Protein AF-A0A3C0EM12-F1 (afdb_monomer_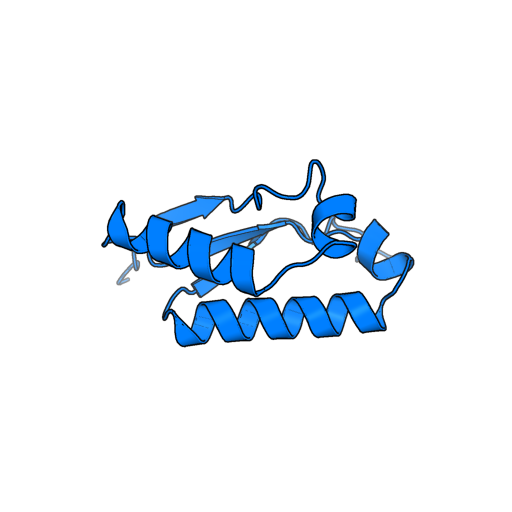lite)

Sequence (93 aa):
MNTQTFKDFNCHPSYGTSGLDIWLNFDAMVIDHELGLGKQYFPKMNAIRLWLSWDAYKRDPQNFVANFDAALNGFNASGIRMHIRDVACKLFV

pLDDT: mean 80.81, std 17.24, range [27.66, 95.19]

Secondary structure (DSSP, 8-state):
-------EEE---TT-SSHHHHHHT--HHHHHHHHHHHHHH-TT--EEEEE--HHHHHH-HHHHHHHHHHHHHHHHHTTPEEEEE---S----

Radius of gyration: 13.84 Å; chains: 1; bounding box: 40×22×43 Å

Foldseek 3Di:
DPDDDADEDEDDQPQADDLLRCLVVPDLVSLLVVVVVCCVVPVVHAEYEYEHDPVNCVVPVVSSVVSVVSNCVSCVVVNHHYDYDDPPPPPPD

Structure (mmCIF, N/CA/C/O backbone):
data_AF-A0A3C0EM12-F1
#
_entry.id   AF-A0A3C0EM12-F1
#
loop_
_atom_site.group_PDB
_atom_site.id
_atom_site.type_symbol
_atom_site.label_atom_id
_atom_site.label_alt_id
_atom_site.label_comp_id
_atom_site.label_asym_id
_atom_site.label_entity_id
_atom_site.label_seq_id
_atom_site.pdbx_PDB_ins_code
_atom_site.Cartn_x
_atom_site.Cartn_y
_atom_site.Cartn_z
_atom_site.occupancy
_atom_site.B_iso_or_equiv
_atom_site.auth_seq_id
_atom_site.auth_comp_id
_atom_site.auth_asym_id
_atom_site.auth_atom_id
_atom_site.pdbx_PDB_model_num
ATOM 1 N N . MET A 1 1 ? -31.737 -2.846 5.969 1.00 40.31 1 MET A N 1
ATOM 2 C CA . MET A 1 1 ? -30.402 -2.988 5.347 1.00 40.31 1 MET A CA 1
ATOM 3 C C . MET A 1 1 ? -29.368 -2.841 6.449 1.00 40.31 1 MET A C 1
ATOM 5 O O . MET A 1 1 ? -29.370 -1.814 7.111 1.00 40.31 1 MET A O 1
ATOM 9 N N . ASN A 1 2 ? -28.569 -3.873 6.723 1.00 43.62 2 ASN A N 1
ATOM 10 C CA . ASN A 1 2 ? -27.532 -3.817 7.754 1.00 43.62 2 ASN A CA 1
ATOM 11 C C . ASN A 1 2 ? -26.283 -3.181 7.121 1.00 43.62 2 ASN A C 1
ATOM 13 O O . ASN A 1 2 ? -25.497 -3.863 6.467 1.00 43.62 2 ASN A O 1
ATOM 17 N N . THR A 1 3 ? -26.166 -1.856 7.185 1.00 54.97 3 THR A N 1
ATOM 18 C CA . THR A 1 3 ? -25.015 -1.141 6.620 1.00 54.97 3 THR A CA 1
ATOM 19 C C . THR A 1 3 ? -23.820 -1.348 7.543 1.00 54.97 3 THR A C 1
ATOM 21 O O . THR A 1 3 ? -23.733 -0.707 8.591 1.00 54.97 3 THR A O 1
ATOM 24 N N . GLN A 1 4 ? -22.899 -2.249 7.189 1.00 62.19 4 GLN A N 1
ATOM 25 C CA . GLN A 1 4 ? -21.617 -2.309 7.889 1.00 62.19 4 GLN A CA 1
ATOM 26 C C . GLN A 1 4 ? -20.921 -0.955 7.758 1.00 62.19 4 GLN A C 1
ATOM 28 O O . GLN A 1 4 ? -20.636 -0.497 6.654 1.00 62.19 4 GLN A O 1
ATOM 33 N N . THR A 1 5 ? -20.653 -0.308 8.888 1.00 72.31 5 THR A N 1
ATOM 34 C CA . THR A 1 5 ? -19.908 0.948 8.908 1.00 72.31 5 THR A CA 1
ATOM 35 C C . THR A 1 5 ? -18.437 0.649 8.625 1.00 72.31 5 THR A C 1
ATOM 37 O O . THR A 1 5 ? -17.758 -0.001 9.429 1.00 72.31 5 THR A O 1
ATOM 40 N N . PHE A 1 6 ? -17.944 1.103 7.475 1.00 71.50 6 PHE A N 1
ATOM 41 C CA . PHE A 1 6 ? -16.515 1.099 7.184 1.00 71.50 6 PHE A CA 1
ATOM 42 C C . PHE A 1 6 ? -15.812 2.131 8.062 1.00 71.50 6 PHE A C 1
ATOM 44 O O . PHE A 1 6 ? -16.296 3.248 8.238 1.00 71.50 6 PHE A O 1
ATOM 51 N N . LYS A 1 7 ? -14.701 1.714 8.663 1.00 79.69 7 LYS A N 1
ATOM 52 C CA . LYS A 1 7 ? -13.806 2.562 9.449 1.00 79.69 7 LYS A CA 1
ATOM 53 C C . LYS A 1 7 ? -12.437 2.412 8.825 1.00 79.69 7 LYS A C 1
ATOM 55 O O . LYS A 1 7 ? -11.702 1.482 9.166 1.00 79.69 7 LYS A O 1
ATOM 60 N N . ASP A 1 8 ? -12.189 3.257 7.837 1.00 74.75 8 ASP A N 1
ATOM 61 C CA . ASP A 1 8 ? -11.052 3.170 6.944 1.00 74.75 8 ASP A CA 1
ATOM 62 C C . ASP A 1 8 ? -10.089 4.345 7.097 1.00 74.75 8 ASP A C 1
ATOM 64 O O . ASP A 1 8 ? -10.426 5.419 7.595 1.00 74.75 8 ASP A O 1
ATOM 68 N N . PHE A 1 9 ? -8.860 4.105 6.651 1.00 78.81 9 PHE A N 1
ATOM 69 C CA . PHE A 1 9 ? -7.826 5.117 6.503 1.00 78.81 9 PHE A CA 1
ATOM 70 C C . PHE A 1 9 ? -7.287 5.085 5.076 1.00 78.81 9 PHE A C 1
ATOM 72 O O . PHE A 1 9 ? -7.237 4.030 4.440 1.00 78.81 9 PHE A O 1
ATOM 79 N N . ASN A 1 10 ? -6.847 6.241 4.577 1.00 77.44 10 ASN A N 1
ATOM 80 C CA . ASN A 1 10 ? -6.005 6.276 3.386 1.00 77.44 10 ASN A CA 1
ATOM 81 C C . ASN A 1 10 ? -4.594 5.836 3.788 1.00 77.44 10 ASN A C 1
ATOM 83 O O . ASN A 1 10 ? -3.952 6.517 4.585 1.00 77.44 10 ASN A O 1
ATOM 87 N N . CYS A 1 11 ? -4.120 4.722 3.235 1.00 74.81 11 CYS A N 1
ATOM 88 C CA . CYS A 1 11 ? -2.737 4.292 3.390 1.00 74.81 11 CYS A CA 1
ATOM 89 C C . CYS A 1 11 ? -1.854 5.072 2.422 1.00 74.81 11 CYS A C 1
ATOM 91 O O . CYS A 1 11 ? -2.067 5.037 1.207 1.00 74.81 11 CYS A O 1
ATOM 93 N N . HIS A 1 12 ? -0.866 5.762 2.977 1.00 82.69 12 HIS A N 1
ATOM 94 C CA . HIS A 1 12 ? 0.263 6.310 2.247 1.00 82.69 12 HIS A CA 1
ATOM 95 C C . HIS A 1 12 ? 1.517 5.810 2.967 1.00 82.69 12 HIS A C 1
ATOM 97 O O . HIS A 1 12 ? 1.853 6.377 4.009 1.00 82.69 12 HIS A O 1
ATOM 103 N N . PRO A 1 13 ? 2.131 4.713 2.487 1.00 84.31 13 PRO A N 1
ATOM 104 C CA . PRO A 1 13 ? 3.276 4.121 3.157 1.00 84.31 13 PRO A CA 1
ATOM 105 C C . PRO A 1 13 ? 4.402 5.132 3.341 1.00 84.31 13 PRO A C 1
ATOM 107 O O . PRO A 1 13 ? 4.680 5.925 2.440 1.00 84.31 13 PRO A O 1
ATOM 110 N N . SER A 1 14 ? 5.058 5.096 4.499 1.00 86.31 14 SER A N 1
ATOM 111 C CA . SER A 1 14 ? 6.057 6.104 4.888 1.00 86.31 14 SER A CA 1
ATOM 112 C C . SER A 1 14 ? 7.288 6.178 3.977 1.00 86.31 14 SER A C 1
ATOM 114 O O . SER A 1 14 ? 7.997 7.184 3.985 1.00 86.31 14 SER A O 1
ATOM 116 N N . TYR A 1 15 ? 7.547 5.134 3.189 1.00 85.06 15 TYR A N 1
ATOM 117 C CA . TYR A 1 15 ? 8.727 5.011 2.334 1.00 85.06 15 TYR A CA 1
ATOM 118 C C . TYR A 1 15 ? 8.578 5.624 0.937 1.00 85.06 15 TYR A C 1
ATOM 120 O O . TYR A 1 15 ? 9.544 5.618 0.178 1.00 85.06 15 TYR A O 1
ATOM 128 N N . GLY A 1 16 ? 7.399 6.121 0.565 1.00 84.56 16 GLY A N 1
ATOM 129 C CA . GLY A 1 16 ? 7.168 6.668 -0.768 1.00 84.56 16 GLY A CA 1
ATOM 130 C C . GLY A 1 16 ? 6.533 8.047 -0.719 1.00 84.56 16 GLY A C 1
ATOM 131 O O . GLY A 1 16 ? 5.755 8.358 0.170 1.00 84.56 16 GLY A O 1
ATOM 132 N N . THR A 1 17 ? 6.856 8.882 -1.701 1.00 85.38 17 THR A N 1
ATOM 133 C CA . THR A 1 17 ? 6.338 10.262 -1.808 1.00 85.38 17 THR A CA 1
ATOM 134 C C . THR A 1 17 ? 5.200 10.402 -2.822 1.00 85.38 17 THR A C 1
ATOM 136 O O . THR A 1 17 ? 4.487 11.405 -2.856 1.00 85.38 17 THR A O 1
ATOM 139 N N . SER A 1 18 ? 5.006 9.385 -3.666 1.00 87.50 18 SER A N 1
ATOM 140 C CA . SER A 1 18 ? 3.969 9.323 -4.697 1.00 87.50 18 SER A CA 1
ATOM 141 C C . SER A 1 18 ? 3.503 7.885 -4.910 1.00 87.50 18 SER A C 1
ATOM 143 O O . SER A 1 18 ? 4.206 6.945 -4.550 1.00 87.50 18 SER A O 1
ATOM 145 N N . GLY A 1 19 ? 2.348 7.687 -5.555 1.00 85.88 19 GLY A N 1
ATOM 146 C CA . GLY A 1 19 ? 1.881 6.339 -5.899 1.00 85.88 19 GLY A CA 1
ATOM 147 C C . GLY A 1 19 ? 2.895 5.565 -6.749 1.00 85.88 19 GLY A C 1
ATOM 148 O O . GLY A 1 19 ? 3.103 4.382 -6.528 1.00 85.88 19 GLY A O 1
ATOM 149 N N . LEU A 1 20 ? 3.572 6.223 -7.696 1.00 90.00 20 LEU A N 1
ATOM 150 C CA . LEU A 1 20 ? 4.633 5.589 -8.484 1.00 90.00 20 LEU A CA 1
ATOM 151 C C . LEU A 1 20 ? 5.786 5.101 -7.600 1.00 90.00 20 LEU A C 1
ATOM 153 O O . LEU A 1 20 ? 6.202 3.956 -7.724 1.00 90.00 20 LEU A O 1
ATOM 157 N N . ASP A 1 21 ? 6.263 5.964 -6.710 1.00 90.31 21 ASP A N 1
ATOM 158 C CA . ASP A 1 21 ? 7.374 5.684 -5.801 1.00 90.31 21 ASP A CA 1
ATOM 159 C C . ASP A 1 21 ? 7.048 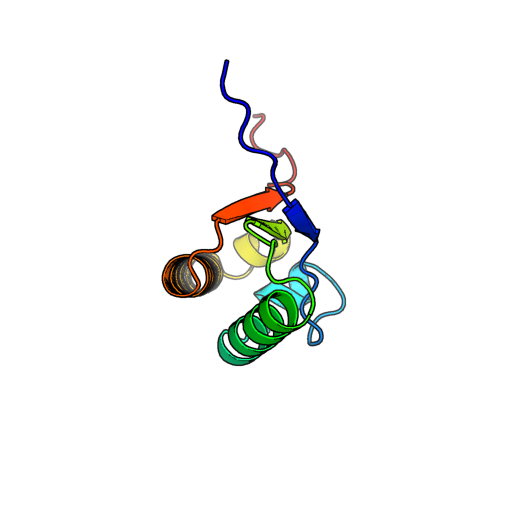4.522 -4.848 1.00 90.31 21 ASP A C 1
ATOM 161 O O . ASP A 1 21 ? 7.815 3.570 -4.741 1.00 90.31 21 ASP A O 1
ATOM 165 N N . ILE A 1 22 ? 5.842 4.535 -4.268 1.00 90.94 22 ILE A N 1
ATOM 166 C CA . ILE A 1 22 ? 5.335 3.472 -3.388 1.00 90.94 22 ILE A CA 1
ATOM 167 C C . ILE A 1 22 ? 5.355 2.108 -4.089 1.00 90.94 22 ILE A C 1
ATOM 169 O O . ILE A 1 22 ? 5.782 1.118 -3.509 1.00 90.94 22 ILE A O 1
ATOM 173 N N . TRP A 1 23 ? 4.895 2.033 -5.337 1.00 92.62 23 TRP A N 1
ATOM 174 C CA . TRP A 1 23 ? 4.800 0.752 -6.042 1.00 92.62 23 TRP A CA 1
ATOM 175 C C . TRP A 1 23 ? 6.131 0.258 -6.613 1.00 92.62 23 TRP A C 1
ATOM 177 O O . TRP A 1 23 ? 6.306 -0.951 -6.762 1.00 92.62 23 TRP A O 1
ATOM 187 N N . LEU A 1 24 ? 7.063 1.163 -6.928 1.00 91.75 24 LEU A N 1
ATOM 188 C CA . LEU A 1 24 ? 8.416 0.794 -7.356 1.00 91.75 24 LEU A CA 1
ATOM 189 C C . LEU A 1 24 ? 9.289 0.336 -6.184 1.00 91.75 24 LEU A C 1
ATOM 191 O O . LEU A 1 24 ? 10.107 -0.561 -6.363 1.00 91.75 24 LEU A O 1
ATOM 195 N N . ASN A 1 25 ? 9.090 0.922 -5.003 1.00 92.75 25 ASN A N 1
ATOM 196 C CA . ASN A 1 25 ? 9.833 0.622 -3.779 1.00 92.75 25 ASN A CA 1
ATOM 197 C C . ASN A 1 25 ? 8.979 -0.154 -2.767 1.00 92.75 25 ASN A C 1
ATOM 199 O O . ASN A 1 25 ? 9.129 0.026 -1.562 1.00 92.75 25 ASN A O 1
ATOM 203 N N . PHE A 1 26 ? 8.046 -0.974 -3.259 1.00 93.44 26 PHE A N 1
ATOM 204 C CA . PHE A 1 26 ? 7.085 -1.681 -2.422 1.00 93.44 26 PHE A CA 1
ATOM 205 C C . PHE A 1 26 ? 7.787 -2.522 -1.349 1.00 93.44 26 PHE A C 1
ATOM 207 O O . PHE A 1 26 ? 8.555 -3.432 -1.660 1.00 93.44 26 PHE A O 1
ATOM 214 N N . ASP A 1 27 ? 7.466 -2.240 -0.088 1.00 92.12 27 ASP A N 1
ATOM 215 C CA . ASP A 1 27 ? 7.953 -2.981 1.071 1.00 92.12 27 ASP A CA 1
ATOM 216 C C . ASP A 1 27 ? 6.766 -3.538 1.866 1.00 92.12 27 ASP A C 1
ATOM 218 O O . ASP A 1 27 ? 6.031 -2.811 2.547 1.00 92.12 27 ASP A O 1
ATOM 222 N N . ALA A 1 28 ? 6.576 -4.854 1.763 1.00 89.44 28 ALA A N 1
ATOM 223 C CA . ALA A 1 28 ? 5.497 -5.562 2.441 1.00 89.44 28 ALA A CA 1
ATOM 224 C C . ALA A 1 28 ? 5.647 -5.549 3.969 1.00 89.44 28 ALA A C 1
ATOM 226 O O . ALA A 1 28 ? 4.637 -5.520 4.672 1.00 89.44 28 ALA A O 1
ATOM 227 N N . MET A 1 29 ? 6.878 -5.558 4.492 1.00 90.81 29 MET A N 1
ATOM 228 C CA . MET A 1 29 ? 7.117 -5.577 5.938 1.00 90.81 29 MET A CA 1
ATOM 229 C C . MET A 1 29 ? 6.766 -4.231 6.562 1.00 90.81 29 MET A C 1
ATOM 231 O O . MET A 1 29 ? 6.170 -4.188 7.637 1.00 90.81 29 MET A O 1
ATOM 235 N N . VAL A 1 30 ? 7.094 -3.129 5.880 1.00 90.12 30 VAL A N 1
ATOM 236 C CA . VAL A 1 30 ? 6.716 -1.792 6.354 1.00 90.12 30 VAL A CA 1
ATOM 237 C C . VAL A 1 30 ? 5.199 -1.625 6.338 1.00 90.12 30 VAL A C 1
ATOM 239 O O . VAL A 1 30 ? 4.639 -1.145 7.322 1.00 90.12 30 VAL A O 1
ATOM 242 N N . ILE A 1 31 ? 4.522 -2.084 5.278 1.00 88.38 31 ILE A N 1
ATOM 243 C CA . ILE A 1 31 ? 3.054 -2.064 5.220 1.00 88.38 31 ILE A CA 1
ATOM 244 C C . ILE A 1 31 ? 2.460 -2.872 6.377 1.00 88.38 31 ILE A C 1
ATOM 246 O O . ILE A 1 31 ? 1.592 -2.361 7.079 1.00 88.38 31 ILE A O 1
ATOM 250 N N . ASP A 1 32 ? 2.926 -4.100 6.611 1.00 88.38 32 ASP A N 1
ATOM 251 C CA . ASP A 1 32 ? 2.425 -4.945 7.701 1.00 88.38 32 ASP A CA 1
ATOM 252 C C . ASP A 1 32 ? 2.607 -4.288 9.078 1.00 88.38 32 ASP A C 1
ATOM 254 O O . ASP A 1 32 ? 1.666 -4.199 9.872 1.00 88.38 32 ASP A O 1
ATOM 258 N N . HIS A 1 33 ? 3.786 -3.716 9.327 1.00 90.12 33 HIS A N 1
ATOM 259 C CA . HIS A 1 33 ? 4.065 -2.979 10.554 1.00 90.12 33 HIS A CA 1
ATOM 260 C C . HIS A 1 33 ? 3.127 -1.771 10.734 1.00 90.12 33 HIS A C 1
ATOM 262 O O . HIS A 1 33 ? 2.537 -1.590 11.803 1.00 90.12 33 HIS A O 1
ATOM 268 N N . GLU A 1 34 ? 2.932 -0.961 9.691 1.00 89.31 34 GLU A N 1
ATOM 269 C CA . GLU A 1 34 ? 2.036 0.201 9.725 1.00 89.31 34 GLU A CA 1
ATOM 270 C C . GLU A 1 34 ? 0.563 -0.198 9.918 1.00 89.31 34 GLU A C 1
ATOM 272 O O . GLU A 1 34 ? -0.165 0.473 10.655 1.00 89.31 34 GLU A O 1
ATOM 277 N N . LEU A 1 35 ? 0.117 -1.315 9.332 1.00 86.25 35 LEU A N 1
ATOM 278 C CA . LEU A 1 35 ? -1.212 -1.884 9.589 1.00 86.25 35 LEU A CA 1
ATOM 279 C C . LEU A 1 35 ? -1.370 -2.324 11.044 1.00 86.25 35 LEU A C 1
ATOM 281 O O . LEU A 1 35 ? -2.418 -2.074 11.651 1.00 86.25 35 LEU A O 1
ATOM 285 N N . GLY A 1 36 ? -0.338 -2.960 11.603 1.00 87.75 36 GLY A N 1
ATOM 286 C CA . GLY A 1 36 ? -0.279 -3.353 13.007 1.00 87.75 36 GLY A CA 1
ATOM 287 C C . GLY A 1 36 ? -0.453 -2.151 13.933 1.00 87.75 36 GLY A C 1
ATOM 288 O O . GLY A 1 36 ? -1.323 -2.166 14.808 1.00 87.75 36 GLY A O 1
ATOM 289 N N . LEU A 1 37 ? 0.286 -1.067 13.678 1.00 88.31 37 LEU A N 1
ATOM 290 C CA . LEU A 1 37 ? 0.135 0.197 14.405 1.00 88.31 37 LEU A CA 1
ATOM 291 C C . LEU A 1 37 ? -1.264 0.796 14.221 1.00 88.31 37 LEU A C 1
ATOM 293 O O . LEU A 1 37 ? -1.896 1.209 15.194 1.00 88.31 37 LEU A O 1
ATOM 297 N N . GLY A 1 38 ? -1.785 0.797 12.992 1.00 86.25 38 GLY A N 1
ATOM 298 C CA . GLY A 1 38 ? -3.138 1.258 12.692 1.00 86.25 38 GLY A CA 1
ATOM 299 C C . GLY A 1 38 ? -4.188 0.529 13.528 1.00 86.25 38 GLY A C 1
ATOM 300 O O . GLY A 1 38 ? -5.058 1.162 14.120 1.00 86.25 38 GLY A O 1
ATOM 301 N N . LYS A 1 39 ? -4.075 -0.793 13.672 1.00 86.75 39 LYS A N 1
ATOM 302 C CA . LYS A 1 39 ? -4.954 -1.580 14.548 1.00 86.75 39 LYS A CA 1
ATOM 303 C C . LYS A 1 39 ? -4.737 -1.312 16.029 1.00 86.75 39 LYS A C 1
ATOM 305 O O . LYS A 1 39 ? -5.712 -1.264 16.775 1.00 86.75 39 LYS A O 1
ATOM 310 N N . GLN A 1 40 ? -3.488 -1.159 16.457 1.00 88.62 40 GLN A N 1
ATOM 311 C CA . GLN A 1 40 ? -3.156 -0.880 17.850 1.00 88.62 40 GLN A CA 1
ATOM 312 C C . GLN A 1 40 ? -3.786 0.441 18.311 1.00 88.62 40 GLN A C 1
ATOM 314 O O . GLN A 1 40 ? -4.413 0.486 19.370 1.00 88.62 40 GLN A O 1
ATOM 319 N N . TYR A 1 41 ? -3.660 1.501 17.510 1.00 87.75 41 TYR A N 1
ATOM 320 C CA . TYR A 1 41 ? -4.185 2.827 17.849 1.00 87.75 41 TYR A CA 1
ATOM 321 C C . TYR A 1 41 ? -5.661 3.008 17.472 1.00 87.75 41 TYR A C 1
ATOM 323 O O . TYR A 1 41 ? -6.386 3.748 18.139 1.00 87.75 41 TYR A O 1
ATOM 331 N N . PHE A 1 42 ? -6.139 2.299 16.448 1.00 86.00 42 PHE A N 1
ATOM 332 C CA . PHE A 1 42 ? -7.522 2.342 15.978 1.00 86.00 42 PHE A CA 1
ATOM 333 C C . PHE A 1 42 ? -8.112 0.925 15.914 1.00 86.00 42 PHE A C 1
ATOM 335 O O . PHE A 1 42 ? -8.363 0.394 14.832 1.00 86.00 42 PHE A O 1
ATOM 342 N N . PRO A 1 43 ? -8.448 0.309 17.063 1.00 87.25 43 PRO A N 1
ATOM 343 C CA . PRO A 1 43 ? -8.874 -1.096 17.133 1.00 87.25 43 PRO A CA 1
ATOM 344 C C . PRO A 1 43 ? -10.194 -1.397 16.412 1.00 87.25 43 PRO A C 1
ATOM 346 O O . PRO A 1 43 ? -10.553 -2.554 16.215 1.00 87.25 43 PRO A O 1
ATOM 349 N N . LYS A 1 44 ? -10.945 -0.361 16.018 1.00 86.81 44 LYS A N 1
ATOM 350 C CA . LYS A 1 44 ? -12.179 -0.494 15.230 1.00 86.81 44 LYS A CA 1
ATOM 351 C C . LYS A 1 44 ? -11.942 -0.363 13.718 1.00 86.81 44 LYS A C 1
ATOM 353 O O . LYS A 1 44 ? -12.921 -0.430 12.977 1.00 86.81 44 LYS A O 1
ATOM 358 N N . MET A 1 45 ? -10.702 -0.141 13.271 1.00 85.12 45 MET A N 1
ATOM 359 C CA . MET A 1 45 ? -10.331 -0.088 11.856 1.00 85.12 45 MET A CA 1
ATOM 360 C C . MET A 1 45 ? -10.593 -1.445 11.204 1.00 85.12 45 MET A C 1
ATOM 362 O O . MET A 1 45 ? -10.173 -2.481 11.716 1.00 85.12 45 MET A O 1
ATOM 366 N N . ASN A 1 46 ? -11.307 -1.440 10.081 1.00 85.31 46 ASN A N 1
ATOM 367 C CA . ASN A 1 46 ? -11.731 -2.670 9.402 1.00 85.31 46 ASN A CA 1
ATOM 368 C C . ASN A 1 46 ? -11.513 -2.650 7.885 1.00 85.31 46 ASN A C 1
ATOM 370 O O . ASN A 1 46 ? -11.799 -3.643 7.209 1.00 85.31 46 ASN A O 1
ATOM 374 N N . ALA A 1 47 ? -11.030 -1.531 7.355 1.00 86.00 47 ALA A N 1
ATOM 375 C CA . ALA A 1 47 ? -10.680 -1.394 5.960 1.00 86.00 47 ALA A CA 1
ATOM 376 C C . ALA A 1 47 ? -9.511 -0.423 5.791 1.00 86.00 47 ALA A C 1
ATOM 378 O O . ALA A 1 47 ? -9.264 0.422 6.651 1.00 86.00 47 ALA A O 1
ATOM 379 N N . ILE A 1 48 ? -8.800 -0.548 4.679 1.00 84.75 48 ILE A N 1
ATOM 380 C CA . ILE A 1 48 ? -7.763 0.396 4.292 1.00 84.75 48 ILE A CA 1
ATOM 381 C C . ILE A 1 48 ? -7.883 0.734 2.820 1.00 84.75 48 ILE A C 1
ATOM 383 O O . ILE A 1 48 ? -8.265 -0.105 2.002 1.00 84.75 48 ILE A O 1
ATOM 387 N N . ARG A 1 49 ? -7.565 1.981 2.491 1.00 84.06 49 ARG A N 1
ATOM 388 C CA . ARG A 1 49 ? -7.649 2.497 1.139 1.00 84.06 49 ARG A CA 1
ATOM 389 C C . ARG A 1 49 ? -6.259 2.695 0.561 1.00 84.06 49 ARG A C 1
ATOM 391 O O . ARG A 1 49 ? -5.496 3.505 1.082 1.00 84.06 49 ARG A O 1
ATOM 398 N N . LEU A 1 50 ? -5.955 1.977 -0.517 1.00 80.88 50 LEU A N 1
ATOM 399 C CA . LEU A 1 50 ? -4.647 2.015 -1.167 1.00 80.88 50 LEU A CA 1
ATOM 400 C C . LEU A 1 50 ? -4.752 2.642 -2.562 1.00 80.88 50 LEU A C 1
ATOM 402 O O . LEU A 1 50 ? -5.747 2.450 -3.266 1.00 80.88 50 LEU A O 1
ATOM 406 N N . TRP A 1 51 ? -3.747 3.437 -2.923 1.00 84.31 51 TRP A N 1
ATOM 407 C CA . TRP A 1 51 ? -3.686 4.153 -4.196 1.00 84.31 51 TRP A CA 1
ATOM 408 C C . TRP A 1 51 ? -2.962 3.291 -5.220 1.00 84.31 51 TRP A C 1
ATOM 410 O O . TRP A 1 51 ? -1.799 2.950 -5.015 1.00 84.31 51 TRP A O 1
ATOM 420 N N . LEU A 1 52 ? -3.620 2.952 -6.327 1.00 88.69 52 LEU A N 1
ATOM 421 C CA . LEU A 1 52 ? -2.963 2.248 -7.427 1.00 88.69 52 LEU A CA 1
ATOM 422 C C . LEU A 1 52 ? -2.229 3.249 -8.326 1.00 88.69 52 LEU A C 1
ATOM 424 O O . LEU A 1 52 ? -2.662 4.388 -8.496 1.00 88.69 52 LEU A O 1
ATOM 428 N N . SER A 1 53 ? -1.105 2.832 -8.912 1.00 90.00 53 SER A N 1
ATOM 429 C CA . SER A 1 53 ? -0.337 3.669 -9.838 1.00 90.00 53 SER A CA 1
ATOM 430 C C . SER A 1 53 ? -0.307 3.054 -11.227 1.00 90.00 53 SER A C 1
ATOM 432 O O . SER A 1 53 ? 0.373 2.058 -11.471 1.00 90.00 53 SER A O 1
ATOM 434 N N . TRP A 1 54 ? -1.016 3.687 -12.163 1.00 90.31 54 TRP A N 1
ATOM 435 C CA . TRP A 1 54 ? -0.981 3.295 -13.573 1.00 90.31 54 TRP A CA 1
ATOM 436 C C . TRP A 1 54 ? 0.423 3.425 -14.173 1.00 90.31 54 TRP A C 1
ATOM 438 O O . TRP A 1 54 ? 0.831 2.613 -15.002 1.00 90.31 54 TRP A O 1
ATOM 448 N N . ASP A 1 55 ? 1.184 4.430 -13.743 1.00 92.06 55 ASP A N 1
ATOM 449 C CA . ASP A 1 55 ? 2.554 4.616 -14.213 1.00 92.06 55 ASP A CA 1
ATOM 450 C C . ASP A 1 55 ? 3.495 3.532 -13.681 1.00 92.06 55 ASP A C 1
ATOM 452 O O . ASP A 1 55 ? 4.380 3.099 -14.417 1.00 92.06 55 ASP A O 1
ATOM 456 N N . ALA A 1 56 ? 3.271 3.036 -12.458 1.00 92.81 56 ALA A N 1
ATOM 457 C CA . ALA A 1 56 ? 4.028 1.901 -11.934 1.00 92.81 56 ALA A CA 1
ATOM 458 C C . ALA A 1 56 ? 3.698 0.620 -12.708 1.00 92.81 56 ALA A C 1
ATOM 460 O O . ALA A 1 56 ? 4.612 -0.061 -13.167 1.00 92.81 56 ALA A O 1
ATOM 461 N N . TYR A 1 57 ? 2.407 0.357 -12.944 1.00 93.50 57 TYR A N 1
ATOM 462 C CA . TYR A 1 57 ? 1.967 -0.790 -13.739 1.00 93.50 57 TYR A CA 1
ATOM 463 C C . TYR A 1 57 ? 2.557 -0.774 -15.153 1.00 93.50 57 TYR A C 1
ATOM 465 O O . TYR A 1 57 ? 3.102 -1.774 -15.594 1.00 93.50 57 TYR A O 1
ATOM 473 N N . LYS A 1 58 ? 2.514 0.359 -15.869 1.00 94.81 58 LYS A N 1
ATOM 474 C CA . LYS A 1 58 ? 3.115 0.455 -17.214 1.00 94.81 58 LYS A CA 1
ATOM 475 C C . LYS A 1 58 ? 4.622 0.201 -17.219 1.00 94.81 58 LYS A C 1
ATOM 477 O O . LYS A 1 58 ? 5.147 -0.235 -18.240 1.00 94.81 58 LYS A O 1
ATOM 482 N N . ARG A 1 59 ? 5.321 0.559 -16.138 1.00 94.56 59 ARG A N 1
ATOM 483 C CA . ARG A 1 59 ? 6.779 0.449 -16.053 1.00 94.56 59 ARG A CA 1
ATOM 484 C C . ARG A 1 59 ? 7.224 -0.985 -15.795 1.00 94.56 59 ARG A C 1
ATOM 486 O O . ARG A 1 59 ? 8.181 -1.421 -16.423 1.00 94.56 59 ARG A O 1
ATOM 493 N N . ASP A 1 60 ? 6.529 -1.688 -14.907 1.00 93.81 60 ASP A N 1
ATOM 494 C CA . ASP A 1 60 ? 6.760 -3.105 -14.632 1.00 93.81 60 ASP A CA 1
ATOM 495 C C . ASP A 1 60 ? 5.450 -3.796 -14.204 1.00 93.81 60 ASP A C 1
ATOM 497 O O . ASP A 1 60 ? 5.124 -3.849 -13.012 1.00 93.81 60 ASP A O 1
ATOM 501 N N . PRO A 1 61 ? 4.670 -4.323 -15.168 1.00 93.62 61 PRO A N 1
ATOM 502 C CA . PRO A 1 61 ? 3.383 -4.946 -14.879 1.00 93.62 61 PRO A CA 1
ATOM 503 C C . PRO A 1 61 ? 3.498 -6.177 -13.978 1.00 93.62 61 PRO A C 1
ATOM 505 O O . PRO A 1 61 ? 2.627 -6.411 -13.144 1.00 93.62 61 PRO A O 1
ATOM 508 N N . GLN A 1 62 ? 4.557 -6.976 -14.151 1.00 95.19 62 GLN A N 1
ATOM 509 C CA . GLN A 1 62 ? 4.725 -8.235 -13.426 1.00 95.19 62 GLN A CA 1
ATOM 510 C C . GLN A 1 62 ? 5.048 -7.967 -11.960 1.00 95.19 62 GLN A C 1
ATOM 512 O O . GLN A 1 62 ? 4.387 -8.518 -11.080 1.00 95.19 62 GLN A O 1
ATOM 517 N N . ASN A 1 63 ? 6.006 -7.074 -11.701 1.00 93.75 63 ASN A N 1
ATOM 518 C CA . ASN A 1 63 ? 6.350 -6.693 -10.337 1.00 93.75 63 ASN A CA 1
ATOM 519 C C . ASN A 1 63 ? 5.186 -5.968 -9.650 1.00 93.75 63 ASN A C 1
ATOM 521 O O . ASN A 1 63 ? 4.891 -6.238 -8.490 1.00 93.75 63 ASN A O 1
ATOM 525 N N . PHE A 1 64 ? 4.460 -5.105 -10.371 1.00 94.44 64 PHE A N 1
ATOM 526 C CA . PHE A 1 64 ? 3.276 -4.439 -9.826 1.00 94.44 64 PHE A CA 1
ATOM 527 C C . PHE A 1 64 ? 2.207 -5.440 -9.367 1.00 94.44 64 PHE A C 1
ATOM 529 O O . PHE A 1 64 ? 1.693 -5.312 -8.258 1.00 94.44 64 PHE A O 1
ATOM 536 N N . VAL A 1 65 ? 1.879 -6.441 -10.193 1.00 93.88 65 VAL A N 1
ATOM 537 C CA . VAL A 1 65 ? 0.892 -7.475 -9.836 1.00 93.88 65 VAL A CA 1
ATOM 538 C C . VAL A 1 65 ? 1.377 -8.306 -8.647 1.00 93.88 65 VAL A C 1
ATOM 540 O O . VAL A 1 65 ? 0.613 -8.502 -7.707 1.00 93.88 65 VAL A O 1
ATOM 543 N N . ALA A 1 66 ? 2.650 -8.716 -8.628 1.00 94.94 66 ALA A N 1
ATOM 544 C CA . ALA A 1 66 ? 3.220 -9.459 -7.502 1.00 94.94 66 ALA A CA 1
ATOM 545 C C . ALA A 1 66 ? 3.160 -8.660 -6.185 1.00 94.94 66 ALA A C 1
ATOM 547 O O . ALA A 1 66 ? 2.758 -9.190 -5.148 1.00 94.94 66 ALA A O 1
ATOM 548 N N . ASN A 1 67 ? 3.492 -7.368 -6.234 1.00 94.56 67 ASN A N 1
ATOM 549 C CA . ASN A 1 67 ? 3.406 -6.464 -5.086 1.00 94.56 67 ASN A CA 1
ATOM 550 C C . ASN A 1 67 ? 1.956 -6.261 -4.635 1.00 94.56 67 ASN A C 1
ATOM 552 O O . ASN A 1 67 ? 1.665 -6.234 -3.439 1.00 94.56 67 ASN A O 1
ATOM 556 N N . PHE A 1 68 ? 1.026 -6.139 -5.583 1.00 92.81 68 PHE A N 1
ATOM 557 C CA . PHE A 1 68 ? -0.395 -6.007 -5.285 1.00 92.81 68 PHE A CA 1
ATOM 558 C C . PHE A 1 68 ? -0.945 -7.256 -4.589 1.00 92.81 68 PHE A C 1
ATOM 560 O O . PHE A 1 68 ? -1.633 -7.133 -3.574 1.00 92.81 68 PHE A O 1
ATOM 567 N N . ASP A 1 69 ? -0.586 -8.447 -5.069 1.00 92.62 69 ASP A N 1
ATOM 568 C CA . ASP A 1 69 ? -0.964 -9.712 -4.437 1.00 92.62 69 ASP A CA 1
ATOM 569 C C . ASP A 1 69 ? -0.362 -9.839 -3.032 1.00 92.62 69 ASP A C 1
ATOM 571 O O . ASP A 1 69 ? -1.053 -10.243 -2.093 1.00 92.62 69 ASP A O 1
ATOM 575 N N . ALA A 1 70 ? 0.899 -9.438 -2.845 1.00 92.00 70 ALA A N 1
ATOM 576 C CA . ALA A 1 70 ? 1.537 -9.410 -1.530 1.00 92.00 70 ALA A CA 1
ATOM 57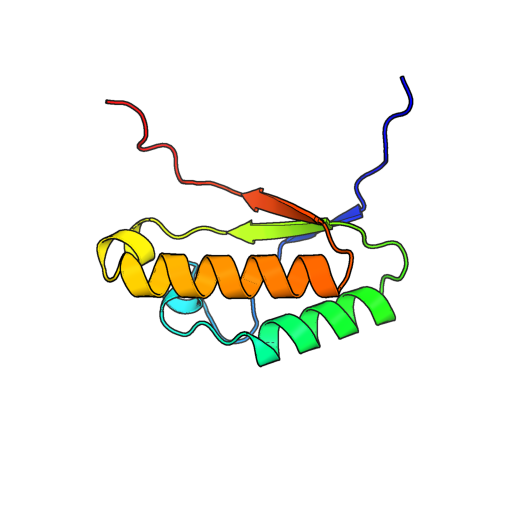7 C C . ALA A 1 70 ? 0.807 -8.469 -0.555 1.00 92.00 70 ALA A C 1
ATOM 579 O O . ALA A 1 70 ? 0.520 -8.861 0.579 1.00 92.00 70 ALA A O 1
ATOM 580 N N . ALA A 1 71 ? 0.439 -7.264 -1.003 1.00 89.12 71 ALA A N 1
ATOM 581 C CA . ALA A 1 71 ? -0.335 -6.315 -0.203 1.00 89.12 71 ALA A CA 1
ATOM 582 C C . ALA A 1 71 ? -1.707 -6.890 0.181 1.00 89.12 71 ALA A C 1
ATOM 584 O O . ALA A 1 71 ? -2.088 -6.870 1.353 1.00 89.12 71 ALA A O 1
ATOM 585 N N . LEU A 1 72 ? -2.433 -7.452 -0.792 1.00 89.25 72 LEU A N 1
ATOM 586 C CA . LEU A 1 72 ? -3.753 -8.042 -0.580 1.00 89.25 72 LEU A CA 1
ATOM 587 C C . LEU A 1 72 ? -3.704 -9.202 0.423 1.00 89.25 72 LEU A C 1
ATOM 589 O O . LEU A 1 72 ? -4.550 -9.284 1.318 1.00 89.25 72 LEU A O 1
ATOM 593 N N . ASN A 1 73 ? -2.696 -10.066 0.310 1.00 89.44 73 ASN A N 1
ATOM 594 C CA . ASN A 1 73 ? -2.476 -11.163 1.248 1.00 89.44 73 ASN A CA 1
ATOM 595 C C . ASN A 1 73 ? -2.166 -10.652 2.663 1.00 89.44 73 ASN A C 1
ATOM 597 O O . ASN A 1 73 ? -2.741 -11.167 3.624 1.00 89.44 73 ASN A O 1
ATOM 601 N N . GLY A 1 74 ? -1.345 -9.606 2.798 1.00 86.25 74 GLY A N 1
ATOM 602 C CA . GLY A 1 74 ? -1.063 -8.958 4.085 1.00 86.25 74 GLY A CA 1
ATOM 603 C C . GLY A 1 74 ? -2.318 -8.380 4.751 1.00 86.25 74 GLY A C 1
ATOM 604 O O . GLY A 1 74 ? -2.581 -8.627 5.932 1.00 86.25 74 GLY A O 1
ATOM 605 N N . PHE A 1 75 ? -3.166 -7.682 3.986 1.00 85.25 75 PHE A N 1
ATOM 606 C CA . PHE A 1 75 ? -4.432 -7.147 4.502 1.00 85.25 75 PHE A CA 1
ATOM 607 C C . PHE A 1 75 ? -5.382 -8.257 4.962 1.00 85.25 75 PHE A C 1
ATOM 609 O O . PHE A 1 75 ? -5.943 -8.171 6.059 1.00 85.25 75 PHE A O 1
ATOM 616 N N . ASN A 1 76 ? -5.516 -9.323 4.168 1.00 86.12 76 ASN A N 1
ATOM 617 C CA . ASN A 1 76 ? -6.350 -10.473 4.508 1.00 86.12 76 ASN A CA 1
ATOM 618 C C . ASN A 1 76 ? -5.855 -11.192 5.769 1.00 86.12 76 ASN A C 1
ATOM 620 O O . ASN A 1 76 ? -6.669 -11.499 6.641 1.00 86.12 76 ASN A O 1
ATOM 624 N N . ALA A 1 77 ? -4.542 -11.403 5.907 1.00 86.38 77 ALA A N 1
ATOM 625 C CA . ALA A 1 77 ? -3.943 -11.995 7.106 1.00 86.38 77 ALA A CA 1
ATOM 626 C C . ALA A 1 77 ? -4.203 -11.138 8.355 1.00 86.38 77 ALA A C 1
ATOM 628 O O . ALA A 1 77 ? -4.479 -11.656 9.436 1.00 86.38 77 ALA A O 1
ATOM 629 N N . SER A 1 78 ? -4.223 -9.817 8.182 1.00 82.94 78 SER A N 1
ATOM 630 C CA . SER A 1 78 ? -4.604 -8.868 9.221 1.00 82.94 78 SER A CA 1
ATOM 631 C C . SER A 1 78 ? -6.120 -8.735 9.403 1.00 82.94 78 SER A C 1
ATOM 633 O O . SER A 1 78 ? -6.553 -7.989 10.271 1.00 82.94 78 SER A O 1
ATOM 635 N N . GLY A 1 79 ? -6.983 -9.397 8.632 1.00 84.56 79 GLY A N 1
ATOM 636 C CA . GLY A 1 79 ? -8.440 -9.211 8.718 1.00 84.56 79 GLY A CA 1
ATOM 637 C C . GLY A 1 79 ? -8.903 -7.780 8.395 1.00 84.56 79 GLY A C 1
ATOM 638 O O . GLY A 1 79 ? -9.939 -7.332 8.892 1.00 84.56 79 GLY A O 1
ATOM 639 N N . ILE A 1 80 ? -8.118 -7.043 7.605 1.00 83.38 80 ILE A N 1
ATOM 640 C CA . ILE A 1 80 ? -8.435 -5.708 7.092 1.00 83.38 80 ILE A CA 1
ATOM 641 C C . ILE A 1 80 ? -8.907 -5.866 5.652 1.00 83.38 80 ILE A C 1
ATOM 643 O O . ILE A 1 80 ? -8.271 -6.537 4.846 1.00 83.38 80 ILE A O 1
ATOM 647 N N . ARG A 1 81 ? -10.021 -5.223 5.300 1.00 83.31 81 ARG A N 1
ATOM 648 C CA . ARG A 1 81 ? -10.503 -5.224 3.915 1.00 83.31 81 ARG A CA 1
ATOM 649 C C . ARG A 1 81 ? -9.812 -4.142 3.102 1.00 83.31 81 ARG A C 1
ATOM 651 O O . ARG A 1 81 ? -9.766 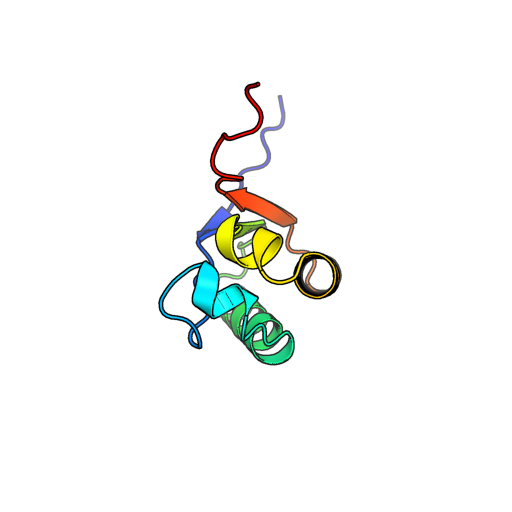-2.988 3.515 1.00 83.31 81 ARG A O 1
ATOM 658 N N . MET A 1 82 ? -9.329 -4.487 1.919 1.00 79.75 82 MET A N 1
ATOM 659 C CA . MET A 1 82 ? -8.800 -3.486 1.002 1.00 79.75 82 MET A CA 1
ATOM 660 C C . MET A 1 82 ? -9.936 -2.819 0.227 1.00 79.75 82 MET A C 1
ATOM 662 O O . MET A 1 82 ? -10.751 -3.487 -0.407 1.00 79.75 82 MET A O 1
ATOM 666 N N . HIS A 1 83 ? -9.951 -1.493 0.236 1.00 76.19 83 HIS A N 1
ATOM 667 C CA . HIS A 1 83 ? -10.732 -0.671 -0.674 1.00 76.19 83 HIS A CA 1
ATOM 668 C C . HIS A 1 83 ? -9.795 -0.005 -1.677 1.00 76.19 83 HIS A C 1
ATOM 670 O O . HIS A 1 83 ? -8.817 0.645 -1.313 1.00 76.19 83 HIS A O 1
ATOM 676 N N . ILE A 1 84 ? -10.102 -0.136 -2.961 1.00 70.94 84 ILE A N 1
ATOM 677 C CA . ILE A 1 84 ? -9.283 0.466 -4.010 1.00 70.94 84 ILE A CA 1
ATOM 678 C C . I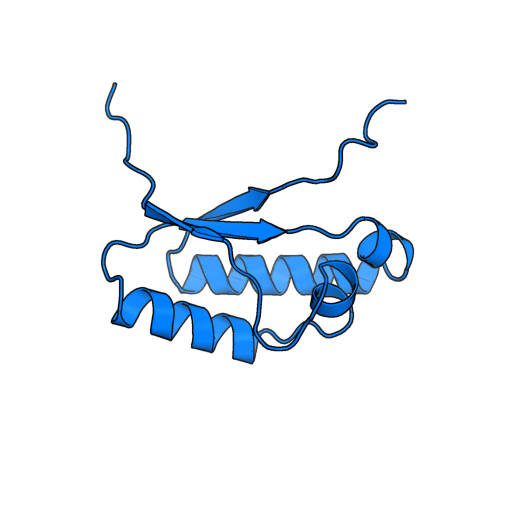LE A 1 84 ? -9.667 1.943 -4.150 1.00 70.94 84 ILE A C 1
ATOM 680 O O . ILE A 1 84 ? -10.840 2.287 -4.321 1.00 70.94 84 ILE A O 1
ATOM 684 N N . ARG A 1 85 ? -8.678 2.841 -4.075 1.00 59.00 85 ARG A N 1
ATOM 685 C CA . ARG A 1 85 ? -8.808 4.214 -4.577 1.00 59.00 85 ARG A CA 1
ATOM 686 C C . ARG A 1 85 ? -8.154 4.295 -5.936 1.00 59.00 85 ARG A C 1
ATOM 688 O O . ARG A 1 85 ? -6.974 3.989 -6.025 1.00 59.00 85 ARG A O 1
ATOM 695 N N . ASP A 1 86 ? -8.918 4.762 -6.919 1.00 50.28 86 ASP A N 1
ATOM 696 C CA . ASP A 1 86 ? -8.436 5.106 -8.256 1.00 50.28 86 ASP A CA 1
ATOM 697 C C . ASP A 1 86 ? -7.497 4.048 -8.855 1.00 50.28 86 ASP A C 1
ATOM 699 O O . ASP A 1 86 ? -6.275 4.125 -8.768 1.00 50.28 86 ASP A O 1
ATOM 703 N N . VAL A 1 87 ? -8.074 3.118 -9.612 1.00 46.94 87 VAL A N 1
ATOM 704 C CA . VAL A 1 87 ? -7.500 2.906 -10.940 1.00 46.94 87 VAL A CA 1
ATOM 705 C C . VAL A 1 87 ? -7.875 4.192 -11.654 1.00 46.94 87 VAL A C 1
ATOM 707 O O . VAL A 1 87 ? -9.058 4.366 -11.933 1.00 46.94 87 VAL A O 1
ATOM 710 N N . ALA A 1 88 ? -6.953 5.143 -11.830 1.00 31.91 88 ALA A N 1
ATOM 711 C CA . ALA A 1 88 ? -7.259 6.322 -12.632 1.00 31.91 88 ALA A CA 1
ATOM 712 C C . ALA A 1 88 ? -7.961 5.823 -13.898 1.00 31.91 88 ALA A C 1
ATOM 714 O O . ALA A 1 88 ? -7.386 5.015 -14.630 1.00 31.91 88 ALA A O 1
ATOM 715 N N . CYS A 1 89 ? -9.226 6.212 -14.070 1.00 28.53 89 CYS A N 1
ATOM 716 C CA . CYS A 1 89 ? -10.060 5.857 -15.204 1.00 28.53 89 CYS A CA 1
ATOM 717 C C . CYS A 1 89 ? -9.323 6.210 -16.505 1.00 28.53 89 CYS A C 1
ATOM 719 O O . CYS A 1 89 ? -9.443 7.306 -17.039 1.00 28.53 89 CYS A O 1
ATOM 721 N N . LYS A 1 90 ? -8.553 5.250 -17.008 1.00 30.92 90 LYS A N 1
ATOM 722 C CA . LYS A 1 90 ? -8.215 5.011 -18.409 1.00 30.92 90 LYS A CA 1
ATOM 723 C C . LYS A 1 90 ? -8.549 3.551 -18.710 1.00 30.92 90 LYS A C 1
ATOM 725 O O . LYS A 1 90 ? -7.745 2.800 -19.240 1.00 30.92 90 LYS A O 1
ATOM 730 N N . LEU A 1 91 ? -9.761 3.159 -18.327 1.00 29.61 91 LEU A N 1
ATOM 731 C CA . LEU A 1 91 ? -10.487 2.049 -18.934 1.00 29.61 91 LEU A CA 1
ATOM 732 C C . LEU A 1 91 ? -11.731 2.633 -19.625 1.00 29.61 91 LEU A C 1
ATOM 734 O O . LEU A 1 91 ? -12.864 2.320 -19.296 1.00 29.61 91 LEU A O 1
ATOM 738 N N . PHE A 1 92 ? -11.488 3.591 -20.518 1.00 27.66 92 PHE A N 1
ATOM 739 C CA . PHE A 1 92 ? -12.426 4.093 -21.521 1.00 27.66 92 PHE A CA 1
ATOM 740 C C . PHE A 1 92 ? -11.571 4.553 -22.704 1.00 27.66 92 PHE A C 1
ATOM 742 O O . PHE A 1 92 ? -11.203 5.723 -22.763 1.00 27.66 92 PHE A O 1
ATOM 749 N N . VAL A 1 93 ? -11.071 3.608 -23.504 1.00 34.25 93 VAL A N 1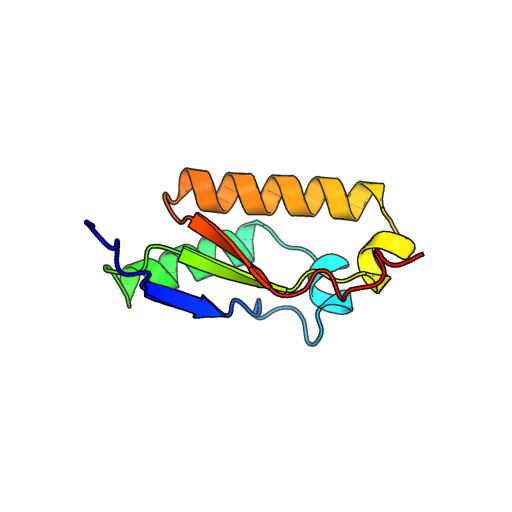
ATOM 750 C CA . VAL A 1 93 ? -11.547 3.283 -24.864 1.00 34.25 93 VAL A CA 1
ATOM 751 C C . VAL A 1 93 ? -11.087 1.863 -25.185 1.00 34.25 93 VAL A C 1
ATOM 753 O O . VAL A 1 93 ? -9.952 1.532 -24.775 1.00 34.25 93 VAL A O 1
#